Protein AF-A0A328E3E0-F1 (afdb_monomer_lite)

Sequence (83 aa):
MQDSTYKYYEVILVDVAHNAIRNDPRINWLVNPVHKHRELRGLTSAGKKNRGLNGKGHRFHKARPSRRATWKRNQTLSLRRYR

Organism: NCBI:txid267555

pLDDT: mean 95.66, std 3.11, range [75.62, 98.0]

Radius of gyration: 19.21 Å; chains: 1; bounding box: 44×47×43 Å

Secondary structure (DSSP, 8-state):
-B-SS-B--------SSSHHHHH-TTTGGGGSGGGTTTTTTT-SHHHHHHTT-S--SGGGTTTSS-HHHHHHHHHS----S--

Foldseek 3Di:
DDDPPDDDDDDDDDDLVDPVQCVDPVRVVCNDPVNPPCVVVLVDPNSCVVLQNPDDDDVCPCSPPHVVVSVCVVPDDDDDPPD

InterPro domains:
  IPR000439 Large ribosomal subunit protein eL15 [PF00827] (2-69)
  IPR000439 Large ribosomal subunit protein eL15 [PTHR11847] (2-83)
  IPR000439 Large ribosomal subunit protein eL15 [SM01384] (1-72)
  IPR012678 Ribosomal protein uL23/eL15/eS24 core domain superfamily [SSF54189] (2-74)
  IPR024794 Large ribosomal subunit protein eL15 core domain superfamily [G3DSA:3.40.1120.10] (1-83)

Structure (mmCIF, N/CA/C/O backbone):
data_AF-A0A328E3E0-F1
#
_entry.id   AF-A0A328E3E0-F1
#
loop_
_atom_site.group_PDB
_atom_site.id
_atom_site.type_symbol
_atom_site.label_atom_id
_atom_site.label_alt_id
_atom_site.label_comp_id
_atom_site.label_asym_id
_atom_site.label_entity_id
_atom_site.label_seq_id
_atom_site.pdbx_PDB_ins_code
_atom_site.Cartn_x
_atom_site.Cartn_y
_atom_site.Cartn_z
_atom_site.occupancy
_atom_site.B_iso_or_equiv
_atom_site.auth_seq_id
_atom_site.auth_comp_id
_atom_site.auth_asym_id
_atom_site.auth_atom_id
_atom_site.pdbx_PDB_model_num
ATOM 1 N N . MET A 1 1 ? -15.782 15.943 -0.057 1.00 84.50 1 MET A N 1
ATOM 2 C CA . MET A 1 1 ? -16.128 17.370 -0.257 1.00 84.50 1 MET A CA 1
ATOM 3 C C . MET A 1 1 ? -14.903 18.110 -0.776 1.00 84.50 1 MET A C 1
ATOM 5 O O . MET A 1 1 ? -13.791 17.656 -0.525 1.00 84.50 1 MET A O 1
ATOM 9 N N . GLN A 1 2 ? -15.078 19.205 -1.511 1.00 91.94 2 GLN A N 1
ATOM 10 C CA . GLN A 1 2 ? -13.965 20.063 -1.929 1.00 91.94 2 GLN A CA 1
ATOM 11 C C . GLN A 1 2 ? -14.400 21.528 -1.900 1.00 91.94 2 GLN A C 1
ATOM 13 O O . GLN A 1 2 ? -15.554 21.814 -2.214 1.00 91.94 2 GLN A O 1
ATOM 18 N N . ASP A 1 3 ? -13.480 22.418 -1.546 1.00 94.19 3 ASP A N 1
ATOM 19 C CA . ASP A 1 3 ? -13.622 23.866 -1.702 1.00 94.19 3 ASP A CA 1
ATOM 20 C C . ASP A 1 3 ? -12.537 24.389 -2.671 1.00 94.19 3 ASP A C 1
ATOM 22 O O . ASP A 1 3 ? -11.860 23.598 -3.339 1.00 94.19 3 ASP A O 1
ATOM 26 N N . SER A 1 4 ? -12.405 25.710 -2.823 1.00 93.94 4 SER A N 1
ATOM 27 C CA . SER A 1 4 ? -11.414 26.319 -3.727 1.00 93.94 4 SER A CA 1
ATOM 28 C C . SER A 1 4 ? -9.962 26.033 -3.332 1.00 93.94 4 SER A C 1
ATOM 30 O O . SER A 1 4 ? -9.071 26.100 -4.177 1.00 93.94 4 SER A O 1
ATOM 32 N N . THR A 1 5 ? -9.722 25.723 -2.061 1.00 95.12 5 THR A N 1
ATOM 33 C CA . THR A 1 5 ? -8.400 25.666 -1.433 1.00 95.12 5 THR A CA 1
ATOM 34 C C . THR A 1 5 ? -8.048 24.245 -0.982 1.00 95.12 5 THR A C 1
ATOM 36 O O . THR A 1 5 ? -6.896 23.825 -1.081 1.00 95.12 5 THR A O 1
ATOM 39 N N . TYR A 1 6 ? -9.034 23.467 -0.539 1.00 96.94 6 TYR A N 1
ATOM 40 C CA . TYR A 1 6 ? -8.862 22.189 0.133 1.00 96.94 6 TYR A CA 1
ATOM 41 C C . TYR A 1 6 ? -9.738 21.083 -0.452 1.00 96.94 6 TYR A C 1
ATOM 43 O O . TYR A 1 6 ? -10.814 21.281 -1.022 1.00 96.94 6 TYR A O 1
ATOM 51 N N . LYS A 1 7 ? -9.257 19.853 -0.269 1.00 96.88 7 LYS A N 1
ATOM 52 C CA . LYS A 1 7 ? -9.984 18.626 -0.590 1.00 96.88 7 LYS A CA 1
ATOM 53 C C . LYS A 1 7 ? -10.059 17.767 0.658 1.00 96.88 7 LYS A C 1
ATOM 55 O O . LYS A 1 7 ? -9.026 17.418 1.225 1.00 96.88 7 LYS A O 1
ATOM 60 N N . TYR A 1 8 ? -11.274 17.401 1.038 1.00 97.06 8 TYR A N 1
ATOM 61 C CA . TYR A 1 8 ? -11.541 16.612 2.232 1.00 97.06 8 TYR A CA 1
ATOM 62 C C . TYR A 1 8 ? -11.896 15.183 1.839 1.00 97.06 8 TYR A C 1
ATOM 64 O O . TYR A 1 8 ? -12.716 14.955 0.939 1.00 97.06 8 TYR A O 1
ATOM 72 N N . TYR A 1 9 ? -11.286 14.234 2.542 1.00 96.50 9 TYR A N 1
ATOM 73 C CA . TYR A 1 9 ? -11.466 12.804 2.339 1.00 96.50 9 TYR A CA 1
ATOM 74 C C . TYR A 1 9 ? -11.740 12.126 3.673 1.00 96.50 9 TYR A C 1
ATOM 76 O O . TYR A 1 9 ? -11.123 12.461 4.681 1.00 96.50 9 TYR A O 1
ATOM 84 N N . GLU A 1 10 ? -12.605 11.123 3.643 1.00 97.81 10 GLU A N 1
ATOM 85 C CA . GLU A 1 10 ? -12.824 10.223 4.767 1.00 97.81 10 GLU A CA 1
ATOM 86 C C . GLU A 1 10 ? -11.969 8.972 4.571 1.00 97.81 10 GLU A C 1
ATOM 88 O O . GLU A 1 10 ? -11.947 8.370 3.492 1.00 97.81 10 GLU A O 1
ATOM 93 N N . VAL A 1 11 ? -11.222 8.599 5.609 1.00 96.69 11 VAL A N 1
ATOM 94 C CA . VAL A 1 11 ? -10.313 7.453 5.576 1.00 96.69 11 VAL A CA 1
ATOM 95 C C . VAL A 1 11 ? -10.806 6.407 6.560 1.00 96.69 11 VAL A C 1
ATOM 97 O O . VAL A 1 11 ? -10.877 6.654 7.759 1.00 96.69 11 VAL A O 1
ATOM 100 N N . ILE A 1 12 ? -11.105 5.215 6.045 1.00 97.19 12 ILE A N 1
ATOM 101 C CA . ILE A 1 12 ? -11.464 4.064 6.872 1.00 97.19 12 ILE A CA 1
ATOM 102 C C . ILE A 1 12 ? -10.176 3.433 7.405 1.00 97.19 12 ILE A C 1
ATOM 104 O O . ILE A 1 12 ? -9.334 2.967 6.629 1.00 97.19 12 ILE A O 1
ATOM 108 N N . LEU A 1 13 ? -10.042 3.411 8.728 1.00 96.50 13 LEU A N 1
ATOM 109 C CA . LEU A 1 13 ? -8.973 2.732 9.454 1.00 96.50 13 LEU A CA 1
ATOM 110 C C . LEU A 1 13 ? -9.542 1.527 10.205 1.00 96.50 13 LEU A C 1
ATOM 112 O O . LEU A 1 13 ? -10.732 1.468 10.501 1.00 96.50 13 LEU A O 1
ATOM 116 N N . VAL A 1 14 ? -8.680 0.556 10.491 1.00 96.38 14 VAL A N 1
ATOM 117 C CA . VAL A 1 14 ? -9.045 -0.682 11.185 1.00 96.38 14 VAL A CA 1
ATOM 118 C C . VAL A 1 14 ? -8.029 -0.923 12.291 1.00 96.38 14 VAL A C 1
ATOM 120 O O . VAL A 1 14 ? -6.825 -0.895 12.031 1.00 96.38 14 VAL A O 1
ATOM 123 N N . ASP A 1 15 ? -8.512 -1.183 13.504 1.00 96.81 15 ASP A N 1
ATOM 124 C CA . ASP A 1 15 ? -7.667 -1.596 14.622 1.00 96.81 15 ASP A CA 1
ATOM 125 C C . ASP A 1 15 ? -7.344 -3.097 14.531 1.00 96.81 15 ASP A C 1
ATOM 127 O O . ASP A 1 15 ? -8.218 -3.956 14.630 1.00 96.81 15 ASP A O 1
ATOM 131 N N . VAL A 1 16 ? -6.063 -3.419 14.349 1.00 96.38 16 VAL A N 1
ATOM 132 C CA . VAL A 1 16 ? -5.565 -4.799 14.215 1.00 96.38 16 VAL A CA 1
ATOM 133 C C . VAL A 1 16 ? -5.417 -5.534 15.554 1.00 96.38 16 VAL A C 1
ATOM 135 O O . VAL A 1 16 ? -5.244 -6.758 15.561 1.00 96.38 16 VAL A O 1
ATOM 138 N N . ALA A 1 17 ? -5.445 -4.811 16.678 1.00 96.25 17 ALA A N 1
ATOM 139 C CA . ALA A 1 17 ? -5.389 -5.396 18.016 1.00 96.25 17 ALA A CA 1
ATOM 140 C C . ALA A 1 17 ? -6.770 -5.875 18.493 1.00 96.25 17 ALA A C 1
ATOM 142 O O . ALA A 1 17 ? -6.855 -6.717 19.385 1.00 96.25 17 ALA A O 1
ATOM 143 N N . HIS A 1 18 ? -7.848 -5.396 17.869 1.00 98.00 18 HIS A N 1
ATOM 144 C CA . HIS A 1 18 ? -9.213 -5.711 18.262 1.00 98.00 18 HIS A CA 1
ATOM 145 C C . HIS A 1 18 ? -9.623 -7.152 17.899 1.00 98.00 18 HIS A C 1
ATOM 147 O O . HIS A 1 18 ? -9.498 -7.585 16.750 1.00 98.00 18 HIS A O 1
ATOM 153 N N . ASN A 1 19 ? -10.185 -7.896 18.859 1.00 97.69 19 ASN A N 1
ATOM 154 C CA . ASN A 1 19 ? -10.522 -9.316 18.683 1.00 97.69 19 ASN A CA 1
ATOM 155 C C . ASN A 1 19 ? -11.524 -9.578 17.550 1.00 97.69 19 ASN A C 1
ATOM 157 O O . ASN A 1 19 ? -11.362 -10.560 16.829 1.00 97.69 19 ASN A O 1
ATOM 161 N N . ALA A 1 20 ? -12.511 -8.700 17.332 1.00 97.75 20 ALA A N 1
ATOM 162 C CA . ALA A 1 20 ? -13.456 -8.874 16.224 1.00 97.75 20 ALA A CA 1
ATOM 163 C C . ALA A 1 20 ? -12.756 -8.862 14.850 1.00 97.75 20 ALA A C 1
ATOM 165 O O . ALA A 1 20 ? -13.122 -9.631 13.970 1.00 97.75 20 ALA A O 1
ATOM 166 N N . ILE A 1 21 ? -11.693 -8.065 14.685 1.00 97.94 21 ILE A N 1
ATOM 167 C CA . ILE A 1 21 ? -10.902 -8.018 13.446 1.00 97.94 21 ILE A CA 1
ATOM 168 C C . ILE A 1 21 ? -10.006 -9.248 13.312 1.00 97.94 21 ILE A C 1
ATOM 170 O O . ILE A 1 21 ? -9.841 -9.780 12.216 1.00 97.94 21 ILE A O 1
ATOM 174 N N . ARG A 1 22 ? -9.420 -9.711 14.421 1.00 97.38 22 ARG A N 1
ATOM 175 C CA . ARG A 1 22 ? -8.533 -10.884 14.430 1.00 97.38 22 ARG A CA 1
ATOM 176 C C . ARG A 1 22 ? -9.287 -12.183 14.145 1.00 97.38 22 ARG A C 1
ATOM 178 O O . ARG A 1 22 ? -8.749 -13.053 13.462 1.00 97.38 22 ARG A O 1
ATOM 185 N N . ASN A 1 23 ? -10.517 -12.291 14.644 1.00 97.62 23 ASN A N 1
ATOM 186 C CA . ASN A 1 23 ? -11.337 -13.494 14.535 1.00 97.62 23 ASN A CA 1
ATOM 187 C C . ASN A 1 23 ? -12.181 -13.538 13.250 1.00 97.62 23 ASN A C 1
ATOM 189 O O . ASN A 1 23 ? -12.558 -14.630 12.833 1.00 97.62 23 ASN A O 1
ATOM 193 N N . ASP A 1 24 ? -12.467 -12.400 12.603 1.00 97.81 24 ASP A N 1
ATOM 194 C CA . ASP A 1 24 ? -13.219 -12.377 11.340 1.00 97.81 24 ASP A CA 1
ATOM 195 C C . ASP A 1 24 ? -12.329 -12.791 10.143 1.00 97.81 24 ASP A C 1
ATOM 197 O O . ASP A 1 24 ? -11.440 -12.032 9.733 1.00 97.81 24 ASP A O 1
ATOM 201 N N . PRO A 1 25 ? -12.583 -13.954 9.505 1.00 97.00 25 PRO A N 1
ATOM 202 C CA . PRO A 1 25 ? -11.769 -14.458 8.398 1.00 97.00 25 PRO A CA 1
ATOM 203 C C . PRO A 1 25 ? -11.803 -13.581 7.135 1.00 97.00 25 PRO A C 1
ATOM 205 O O . PRO A 1 25 ? -10.964 -13.746 6.251 1.00 97.00 25 PRO A O 1
ATOM 208 N N . ARG A 1 26 ? -12.756 -12.650 7.008 1.00 97.50 26 ARG A N 1
ATOM 209 C CA . ARG A 1 26 ? -12.881 -11.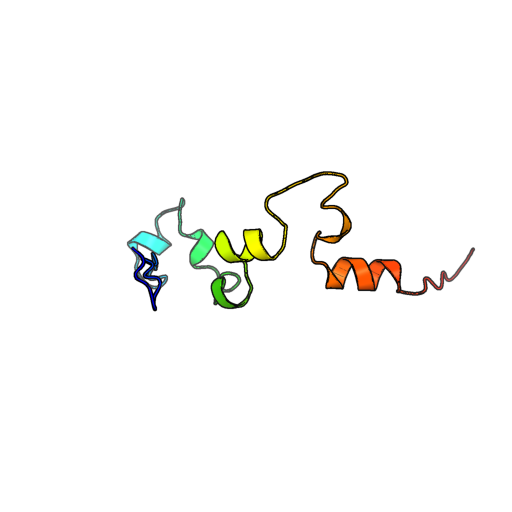76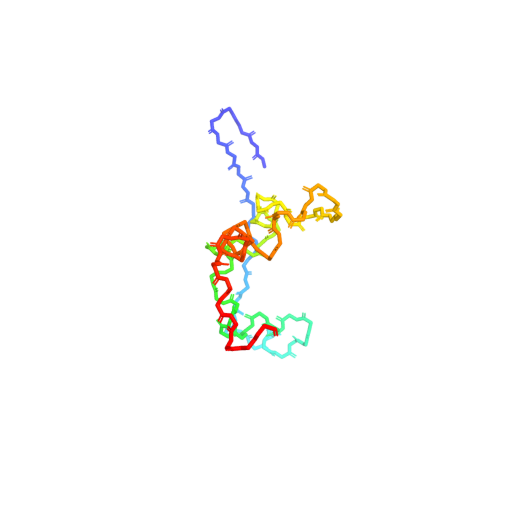9 5.835 1.00 97.50 26 ARG A CA 1
ATOM 210 C C . ARG A 1 26 ? -11.866 -10.628 5.854 1.00 97.50 26 ARG A C 1
ATOM 212 O O . ARG A 1 26 ? -11.448 -10.162 4.792 1.00 97.50 26 ARG A O 1
ATOM 219 N N . ILE A 1 27 ? -11.477 -10.163 7.043 1.00 96.94 27 ILE A N 1
ATOM 220 C CA . ILE A 1 27 ? -10.626 -8.975 7.223 1.00 96.94 27 ILE A CA 1
ATOM 221 C C . ILE A 1 27 ? -9.328 -9.257 7.984 1.00 96.94 27 ILE A C 1
ATOM 223 O O . ILE A 1 27 ? -8.383 -8.474 7.863 1.00 96.94 27 ILE A O 1
ATOM 227 N N . ASN A 1 28 ? -9.230 -10.387 8.694 1.00 96.94 28 ASN A N 1
ATOM 228 C CA . ASN A 1 28 ? -8.057 -10.733 9.502 1.00 96.94 28 ASN A CA 1
ATOM 229 C C . ASN A 1 28 ? -6.734 -10.764 8.717 1.00 96.94 28 ASN A C 1
ATOM 231 O O . ASN A 1 28 ? -5.670 -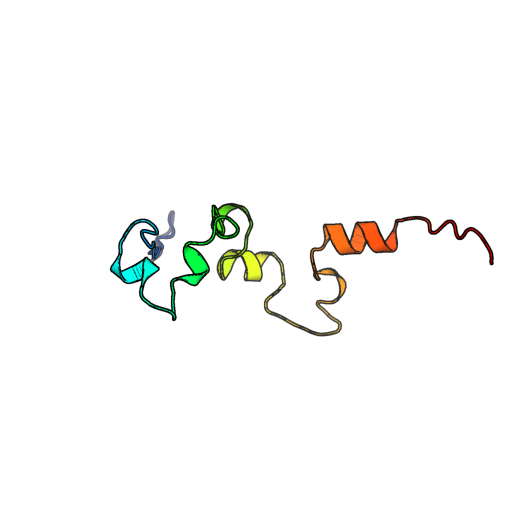10.604 9.312 1.00 96.94 28 ASN A O 1
ATOM 235 N N . TRP A 1 29 ? -6.771 -10.877 7.383 1.00 97.44 29 TRP A N 1
ATOM 236 C CA . TRP A 1 29 ? -5.588 -10.752 6.533 1.00 97.44 29 TRP A CA 1
ATOM 237 C C . TRP A 1 29 ? -4.816 -9.460 6.819 1.00 97.44 29 TRP A C 1
ATOM 239 O O . TRP A 1 29 ? -3.590 -9.478 6.778 1.00 97.44 29 TRP A O 1
ATOM 249 N N . LEU A 1 30 ? -5.503 -8.363 7.166 1.00 96.06 30 LEU A N 1
ATOM 250 C CA . LEU A 1 30 ? -4.901 -7.061 7.458 1.00 96.06 30 LEU A CA 1
ATOM 251 C C . LEU A 1 30 ? -4.014 -7.077 8.717 1.00 96.06 30 LEU A C 1
ATOM 253 O O . LEU A 1 30 ? -3.107 -6.254 8.827 1.00 96.06 30 LEU A O 1
ATOM 257 N N . VAL A 1 31 ? -4.238 -8.023 9.633 1.00 97.50 31 VAL A N 1
ATOM 258 C CA . VAL A 1 31 ? -3.511 -8.150 10.907 1.00 97.50 31 VAL A CA 1
ATOM 259 C C . VAL A 1 31 ? -2.059 -8.592 10.695 1.00 97.50 31 VAL A C 1
ATOM 261 O O . VAL A 1 31 ? -1.187 -8.281 11.509 1.00 97.50 31 VAL A O 1
ATOM 264 N N . ASN A 1 32 ? -1.760 -9.284 9.590 1.00 97.00 32 ASN A N 1
ATOM 265 C CA . ASN A 1 32 ? -0.404 -9.754 9.319 1.00 97.00 32 ASN A CA 1
ATOM 266 C C . ASN A 1 32 ? 0.587 -8.580 9.180 1.00 97.00 32 ASN A C 1
ATOM 268 O O . ASN A 1 32 ? 0.282 -7.570 8.534 1.00 97.00 32 ASN A O 1
ATOM 272 N N . PRO A 1 33 ? 1.831 -8.716 9.679 1.00 96.56 33 PRO A N 1
ATOM 273 C CA . PRO A 1 33 ? 2.799 -7.616 9.718 1.00 96.56 33 PRO A CA 1
ATOM 274 C C . PRO A 1 33 ? 3.1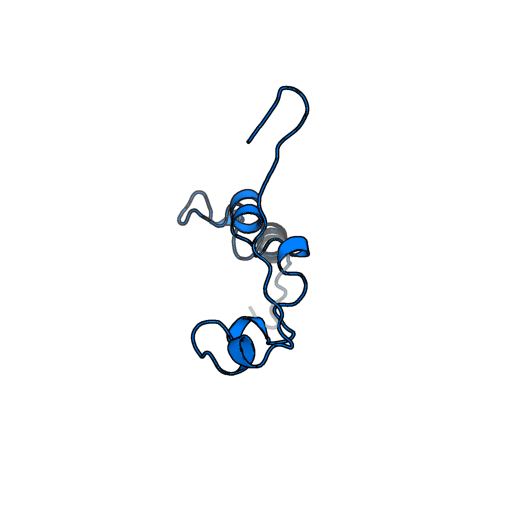67 -7.060 8.331 1.00 96.56 33 PRO A C 1
ATOM 276 O O . PRO A 1 33 ? 3.545 -5.895 8.209 1.00 96.56 33 PRO A O 1
ATOM 279 N N . VAL A 1 34 ? 3.001 -7.848 7.264 1.00 97.75 34 VAL A N 1
ATOM 280 C CA . VAL A 1 34 ? 3.242 -7.423 5.871 1.00 97.75 34 VAL A CA 1
ATOM 281 C C . VAL A 1 34 ? 2.274 -6.337 5.386 1.00 97.75 34 VAL A C 1
ATOM 283 O O . VAL A 1 34 ? 2.533 -5.688 4.365 1.00 97.75 34 VAL A O 1
ATOM 286 N N . HIS A 1 35 ? 1.166 -6.117 6.097 1.00 97.62 35 HIS A N 1
ATOM 287 C CA . HIS A 1 35 ? 0.148 -5.116 5.785 1.00 97.62 35 HIS A CA 1
ATOM 288 C C . HIS A 1 35 ? 0.267 -3.831 6.611 1.00 97.62 35 HIS A C 1
ATOM 290 O O . HIS A 1 35 ? -0.574 -2.946 6.470 1.00 97.62 35 HIS A O 1
ATOM 296 N N . LYS A 1 36 ? 1.355 -3.655 7.370 1.00 96.81 36 LYS A N 1
ATOM 297 C CA . LYS A 1 36 ? 1.697 -2.359 7.971 1.00 96.81 36 LYS A CA 1
ATOM 298 C C . LYS A 1 36 ? 1.934 -1.298 6.894 1.00 96.81 36 LYS A C 1
ATOM 300 O O . LYS A 1 36 ? 2.476 -1.599 5.823 1.00 96.81 36 LYS A O 1
ATOM 305 N N . HIS A 1 37 ? 1.529 -0.063 7.167 1.00 97.62 37 HIS A N 1
ATOM 306 C CA . HIS A 1 37 ? 1.791 1.111 6.330 1.00 97.62 37 HIS A CA 1
ATOM 307 C C . HIS A 1 37 ? 1.527 0.908 4.824 1.00 97.62 37 HIS A C 1
ATOM 309 O O . HIS A 1 37 ? 2.401 1.087 3.964 1.00 97.62 37 HIS A O 1
ATOM 315 N N . ARG A 1 38 ? 0.328 0.430 4.471 1.00 98.00 38 ARG A N 1
ATOM 316 C CA . ARG A 1 38 ? -0.072 0.215 3.063 1.00 98.00 38 ARG A CA 1
ATOM 317 C C . ARG A 1 38 ? -0.230 1.533 2.307 1.00 98.00 38 ARG A C 1
ATOM 319 O O . ARG A 1 38 ? -0.021 1.554 1.093 1.00 98.00 38 ARG A O 1
ATOM 326 N N . GLU A 1 39 ? -0.602 2.595 3.007 1.00 97.25 39 GLU A N 1
ATOM 327 C CA . GLU A 1 39 ? -0.702 3.974 2.539 1.00 97.25 39 GLU A CA 1
ATOM 328 C C . GLU A 1 39 ? 0.653 4.500 2.061 1.00 97.25 39 GLU A C 1
ATOM 330 O O . GLU A 1 39 ? 0.761 4.889 0.898 1.00 97.25 39 GLU A O 1
ATOM 335 N N . LEU A 1 40 ? 1.708 4.365 2.874 1.00 97.50 40 LEU A N 1
ATOM 336 C CA . LEU A 1 40 ? 3.058 4.828 2.527 1.00 97.50 40 LEU A CA 1
ATOM 337 C C . LEU A 1 40 ? 3.659 4.051 1.348 1.00 97.50 40 LEU A C 1
ATOM 339 O O . LEU A 1 40 ? 4.410 4.593 0.543 1.00 97.50 40 LEU A O 1
ATOM 343 N N . ARG A 1 41 ? 3.294 2.773 1.198 1.00 97.31 41 ARG A N 1
ATOM 344 C CA . ARG A 1 41 ? 3.773 1.909 0.102 1.00 97.31 41 ARG A CA 1
ATOM 345 C C . ARG A 1 41 ? 2.917 1.981 -1.168 1.00 97.31 41 ARG A C 1
ATOM 347 O O . ARG A 1 41 ? 3.186 1.265 -2.138 1.00 97.31 41 ARG A O 1
ATOM 354 N N . GLY A 1 42 ? 1.860 2.795 -1.179 1.00 97.12 42 GLY A N 1
ATOM 355 C CA . GLY A 1 42 ? 0.965 2.935 -2.328 1.00 97.12 42 GLY A CA 1
ATOM 356 C C . GLY A 1 42 ? 0.230 1.636 -2.687 1.00 97.12 42 GLY A C 1
ATOM 357 O O . GLY A 1 42 ? 0.127 1.281 -3.865 1.00 97.12 42 GLY A O 1
ATOM 358 N N . LEU A 1 43 ? -0.233 0.893 -1.677 1.00 97.31 43 LEU A N 1
ATOM 359 C CA . LEU A 1 43 ? -1.010 -0.348 -1.827 1.00 97.31 43 LEU A CA 1
ATOM 360 C C . LEU A 1 43 ? -2.524 -0.141 -1.647 1.00 97.31 43 LEU A C 1
ATOM 362 O O . LEU A 1 43 ? -3.308 -1.064 -1.896 1.00 97.31 43 LEU A O 1
ATOM 366 N N . THR A 1 44 ? -2.943 1.060 -1.241 1.00 97.62 44 THR A N 1
ATOM 367 C CA . THR A 1 44 ? -4.344 1.506 -1.253 1.00 97.62 44 THR A CA 1
ATOM 368 C C . THR A 1 44 ? -4.859 1.663 -2.688 1.00 97.62 44 THR A C 1
ATOM 370 O O . THR A 1 44 ? -4.081 1.657 -3.644 1.00 97.62 44 THR A O 1
ATOM 373 N N . SER A 1 45 ? -6.176 1.806 -2.865 1.00 97.19 45 SER A N 1
ATOM 374 C CA . SER A 1 45 ? -6.775 2.025 -4.193 1.00 97.19 45 SER A CA 1
ATOM 375 C C . SER A 1 45 ? -6.206 3.278 -4.881 1.00 97.19 45 SER A C 1
ATOM 377 O O . SER A 1 45 ? -5.760 3.211 -6.028 1.00 97.19 45 SER A O 1
ATOM 379 N N . ALA A 1 46 ? -6.096 4.391 -4.146 1.00 97.44 46 ALA A N 1
ATOM 380 C CA . ALA A 1 46 ? -5.474 5.622 -4.636 1.00 97.44 46 ALA A CA 1
ATOM 381 C C . ALA A 1 46 ? -3.994 5.418 -5.015 1.00 97.44 46 ALA A C 1
ATOM 383 O O . ALA A 1 46 ? -3.565 5.834 -6.093 1.00 97.44 46 ALA A O 1
ATOM 384 N N . GLY A 1 47 ? -3.227 4.697 -4.185 1.00 97.19 47 GLY A N 1
ATOM 385 C CA . GLY A 1 47 ? -1.834 4.357 -4.483 1.00 97.19 47 GLY A CA 1
ATOM 386 C C . GLY A 1 47 ? -1.685 3.502 -5.746 1.00 97.19 47 GLY A C 1
ATOM 387 O O . GLY A 1 47 ? -0.849 3.791 -6.602 1.00 97.19 47 GLY A O 1
ATOM 388 N N . LYS A 1 48 ? -2.542 2.490 -5.924 1.00 96.81 48 LYS A N 1
ATOM 389 C CA . LYS A 1 48 ? -2.579 1.655 -7.136 1.00 96.81 48 LYS A CA 1
ATOM 390 C C . LYS A 1 48 ? -2.955 2.457 -8.384 1.00 96.81 48 LYS A C 1
ATOM 392 O O . LYS A 1 48 ? -2.344 2.235 -9.432 1.00 96.81 48 LYS A O 1
ATOM 397 N N . LYS A 1 49 ? -3.899 3.401 -8.270 1.00 96.50 49 LYS A N 1
ATOM 398 C CA . LYS A 1 49 ? -4.286 4.316 -9.356 1.00 96.50 49 LYS A CA 1
ATOM 399 C C . LYS A 1 49 ? -3.095 5.157 -9.815 1.00 96.50 49 LYS A C 1
ATOM 401 O O . LYS A 1 49 ? -2.766 5.115 -10.996 1.00 96.50 49 LYS A O 1
ATOM 406 N N . ASN A 1 50 ? -2.407 5.831 -8.890 1.00 96.00 50 ASN A N 1
ATOM 407 C CA . ASN A 1 50 ? -1.212 6.630 -9.197 1.00 96.00 50 ASN A CA 1
ATOM 408 C C . ASN A 1 50 ? -0.097 5.772 -9.831 1.00 96.00 50 ASN A C 1
ATOM 410 O O . ASN A 1 50 ? 0.510 6.135 -10.834 1.00 96.00 50 ASN A O 1
ATOM 414 N N . ARG A 1 51 ? 0.113 4.556 -9.317 1.00 96.56 51 ARG A N 1
ATOM 415 C CA . ARG A 1 51 ? 1.104 3.611 -9.860 1.00 96.56 51 ARG A CA 1
ATOM 416 C C . ARG A 1 51 ? 0.739 3.020 -11.231 1.00 96.56 51 ARG A C 1
ATOM 418 O O . ARG A 1 51 ? 1.524 2.233 -11.759 1.00 96.56 51 ARG A O 1
ATOM 425 N N . GLY A 1 52 ? -0.428 3.344 -11.792 1.00 95.62 52 GLY A N 1
ATOM 426 C CA . GLY A 1 52 ? -0.890 2.808 -13.073 1.00 95.62 52 GLY A CA 1
ATOM 427 C C . GLY A 1 52 ? -1.216 1.312 -13.023 1.00 95.62 52 GLY A C 1
ATOM 428 O O . GLY A 1 52 ? -1.055 0.612 -14.016 1.00 95.62 52 GLY A O 1
ATOM 429 N N . LEU A 1 53 ? -1.635 0.788 -11.866 1.00 96.06 53 LEU A N 1
ATOM 430 C CA . LEU A 1 53 ? -1.888 -0.648 -11.676 1.00 96.06 53 LEU A CA 1
ATOM 431 C C . LEU A 1 53 ? -3.352 -1.062 -11.881 1.00 96.06 53 LEU A C 1
ATOM 433 O O . LEU A 1 53 ? -3.633 -2.262 -11.913 1.00 96.06 53 LEU A O 1
ATOM 437 N N . ASN A 1 54 ? -4.262 -0.097 -12.045 1.00 94.44 54 ASN A N 1
ATOM 438 C CA . ASN A 1 54 ? -5.686 -0.366 -12.270 1.00 94.44 54 ASN A CA 1
ATOM 439 C C . ASN A 1 54 ? -5.953 -0.959 -13.662 1.00 94.44 54 ASN A C 1
ATOM 441 O O . ASN A 1 54 ? -6.807 -1.827 -13.800 1.00 94.44 54 ASN A O 1
ATOM 445 N N . GLY A 1 55 ? -5.202 -0.537 -14.683 1.00 91.25 55 GLY A N 1
ATOM 446 C CA . GLY A 1 55 ? -5.314 -1.096 -16.030 1.00 91.25 55 GLY A CA 1
ATOM 447 C C . GLY A 1 55 ? -4.444 -2.333 -16.245 1.00 91.25 55 GLY A C 1
ATOM 448 O O . GLY A 1 55 ? -3.539 -2.627 -15.459 1.00 91.25 55 GLY A O 1
ATOM 449 N N . LYS A 1 56 ? -4.713 -3.080 -17.319 1.00 93.06 56 LYS A N 1
ATOM 450 C CA . LYS A 1 56 ? -3.971 -4.273 -17.769 1.00 93.06 56 LYS A CA 1
ATOM 451 C C . LYS A 1 56 ? -3.734 -4.198 -19.285 1.00 93.06 56 LYS A C 1
ATOM 453 O O . LYS A 1 56 ? -4.370 -3.403 -19.967 1.00 93.06 56 LYS A O 1
ATOM 458 N N . GLY A 1 57 ? -2.807 -5.004 -19.804 1.00 93.12 57 GLY A N 1
ATOM 459 C CA . GLY A 1 57 ? -2.504 -5.078 -21.240 1.00 93.12 57 GLY A CA 1
ATOM 460 C C . GLY A 1 57 ? -1.337 -4.195 -21.692 1.00 93.12 57 GLY A C 1
ATOM 461 O O . GLY A 1 57 ? -0.532 -3.733 -20.876 1.00 93.12 57 GLY A O 1
ATOM 462 N N . HIS A 1 58 ? -1.237 -3.974 -23.007 1.00 94.50 58 HIS A N 1
ATOM 463 C CA . HIS A 1 58 ? -0.048 -3.402 -23.647 1.00 94.50 58 HIS A CA 1
ATOM 464 C C . HIS A 1 58 ? 0.322 -2.006 -23.117 1.00 94.50 58 HIS A C 1
ATOM 466 O O . HIS A 1 58 ? 1.503 -1.711 -22.970 1.00 94.50 58 HIS A O 1
ATOM 472 N N . ARG A 1 59 ? -0.660 -1.171 -22.745 1.00 93.81 59 ARG A N 1
ATOM 473 C CA . ARG A 1 59 ? -0.419 0.179 -22.192 1.00 93.81 59 ARG A CA 1
ATOM 474 C C . ARG A 1 59 ? 0.158 0.163 -20.772 1.00 93.81 59 ARG A C 1
ATOM 476 O O . ARG A 1 59 ? 0.708 1.159 -20.322 1.00 93.81 59 ARG A O 1
ATOM 483 N N . PHE A 1 60 ? 0.067 -0.967 -20.068 1.00 94.69 60 PHE A N 1
ATOM 484 C CA . PHE A 1 60 ? 0.437 -1.094 -18.653 1.00 94.69 60 PHE A CA 1
ATOM 485 C C . PHE A 1 60 ? 1.628 -2.033 -18.418 1.00 94.69 60 PHE A C 1
ATOM 487 O O . PHE A 1 60 ? 2.020 -2.262 -17.271 1.00 94.69 60 PHE A O 1
ATOM 494 N N . HIS A 1 61 ? 2.238 -2.574 -19.478 1.00 93.56 61 HIS A N 1
ATOM 495 C CA . HIS A 1 61 ? 3.300 -3.575 -19.352 1.00 93.56 61 HIS A CA 1
ATOM 496 C C . HIS A 1 61 ? 4.564 -3.024 -18.664 1.00 93.56 61 HIS A C 1
ATOM 498 O O . HIS A 1 61 ? 5.261 -3.764 -17.974 1.00 93.56 61 HIS A O 1
ATOM 504 N N . LYS A 1 62 ? 4.847 -1.717 -18.792 1.00 94.69 62 LYS A N 1
ATOM 505 C CA . LYS A 1 62 ? 5.974 -1.063 -18.099 1.00 94.69 62 LYS A CA 1
ATOM 506 C C . LYS A 1 62 ? 5.686 -0.734 -16.630 1.00 94.69 62 LYS A C 1
ATOM 508 O O . LYS A 1 62 ? 6.615 -0.423 -15.888 1.00 94.69 62 LYS A O 1
ATOM 513 N N . ALA A 1 63 ? 4.429 -0.802 -16.191 1.00 95.12 63 ALA A N 1
ATOM 514 C CA . ALA A 1 63 ? 4.039 -0.466 -14.822 1.00 95.12 63 ALA A CA 1
ATOM 515 C C . ALA A 1 63 ? 4.161 -1.651 -13.845 1.00 95.12 63 ALA A C 1
ATOM 517 O O . ALA A 1 63 ? 4.205 -1.435 -12.633 1.00 95.12 63 ALA A O 1
ATOM 518 N N . ARG A 1 64 ? 4.241 -2.898 -14.339 1.00 94.44 64 ARG A N 1
ATOM 519 C CA . ARG A 1 64 ? 4.186 -4.125 -13.522 1.00 94.44 64 ARG A CA 1
ATOM 520 C C . ARG A 1 64 ? 5.536 -4.851 -13.400 1.00 94.44 64 ARG A C 1
ATOM 522 O O . ARG A 1 64 ? 6.174 -5.067 -14.423 1.00 94.44 64 ARG A O 1
ATOM 529 N N . PRO A 1 65 ? 5.938 -5.318 -12.197 1.00 93.94 65 PRO A N 1
ATOM 530 C CA . PRO A 1 65 ? 5.252 -5.170 -10.899 1.00 93.94 65 PRO A CA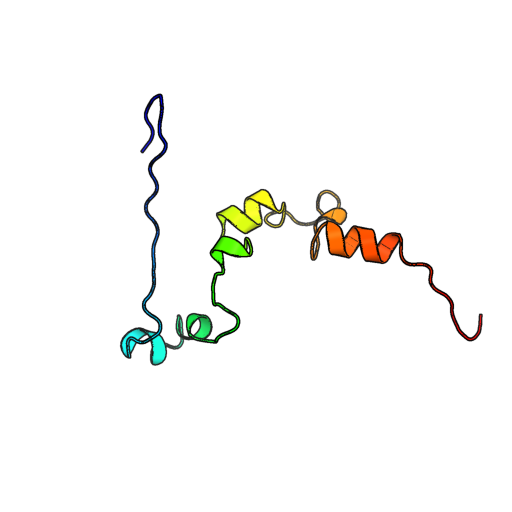 1
ATOM 531 C C . PRO A 1 65 ? 5.408 -3.760 -10.293 1.00 93.94 65 PRO A C 1
ATOM 533 O O . PRO A 1 65 ? 4.589 -3.308 -9.491 1.00 93.94 65 PRO A O 1
ATOM 536 N N . SER A 1 66 ? 6.446 -3.042 -10.716 1.00 95.94 66 SER A N 1
ATOM 537 C CA . SER A 1 66 ? 6.615 -1.599 -10.553 1.00 95.94 66 SER A CA 1
ATOM 538 C C . SER A 1 66 ? 7.411 -1.056 -11.744 1.00 95.94 66 SER A C 1
ATOM 540 O O . SER A 1 66 ? 8.112 -1.814 -12.426 1.00 95.94 66 SER A O 1
ATOM 542 N N . ARG A 1 67 ? 7.348 0.259 -11.988 1.00 95.75 67 ARG A N 1
ATOM 543 C CA . ARG A 1 67 ? 8.146 0.91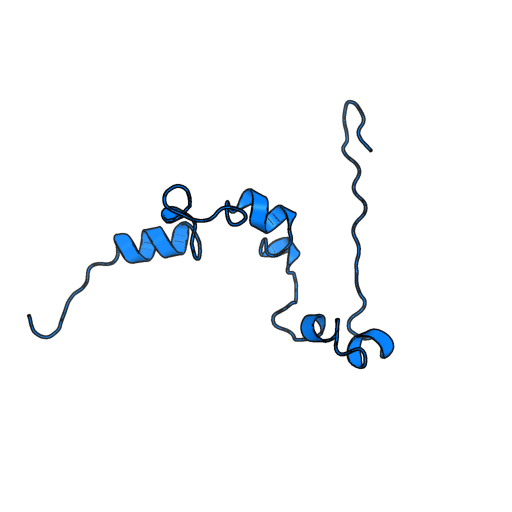0 -13.045 1.00 95.75 67 ARG A CA 1
ATOM 544 C C . ARG A 1 67 ? 9.645 0.665 -12.854 1.00 95.75 67 ARG A C 1
ATOM 546 O O . ARG A 1 67 ? 10.320 0.247 -13.791 1.00 95.75 67 ARG A O 1
ATOM 553 N N . ARG A 1 68 ? 10.145 0.832 -11.623 1.00 96.88 68 ARG A N 1
ATOM 554 C CA . ARG A 1 68 ? 11.556 0.595 -11.277 1.00 96.88 68 ARG A CA 1
ATOM 555 C C . ARG A 1 68 ? 11.961 -0.865 -11.462 1.00 96.88 68 ARG A C 1
ATOM 557 O O . ARG A 1 68 ? 13.025 -1.121 -12.010 1.00 96.88 68 ARG A O 1
ATOM 564 N N . ALA A 1 69 ? 11.125 -1.817 -11.041 1.00 97.06 69 ALA A N 1
ATOM 565 C CA . ALA A 1 69 ? 11.417 -3.239 -11.223 1.00 97.06 69 ALA A CA 1
ATOM 566 C C . ALA A 1 69 ? 11.512 -3.609 -12.711 1.00 97.06 69 ALA A C 1
ATOM 568 O O . ALA A 1 69 ? 12.413 -4.342 -13.111 1.00 97.06 69 ALA A O 1
ATOM 569 N N . THR A 1 70 ? 10.623 -3.059 -13.543 1.00 96.88 70 THR A N 1
ATOM 570 C CA . THR A 1 70 ? 10.672 -3.275 -14.995 1.00 96.88 70 THR A CA 1
ATOM 571 C C . THR A 1 70 ? 11.897 -2.646 -15.630 1.00 96.88 70 THR A C 1
ATOM 573 O O . THR A 1 70 ? 12.561 -3.308 -16.420 1.00 96.88 70 THR A O 1
ATOM 576 N N . TRP A 1 71 ? 12.218 -1.403 -15.271 1.00 97.00 71 TRP A N 1
ATOM 577 C CA . TRP A 1 71 ? 13.433 -0.750 -15.744 1.00 97.00 71 TRP A CA 1
ATOM 578 C C . TRP A 1 71 ? 14.675 -1.560 -15.361 1.00 97.00 71 TRP A C 1
ATOM 580 O O . TRP A 1 71 ? 15.435 -1.938 -16.244 1.00 97.00 71 TRP A O 1
ATOM 590 N N . LYS A 1 72 ? 14.812 -1.948 -14.083 1.00 97.81 72 LYS A N 1
ATOM 591 C CA . LYS A 1 72 ? 15.944 -2.754 -13.605 1.00 97.81 72 LYS A CA 1
ATOM 592 C C . LYS A 1 72 ? 16.083 -4.036 -14.420 1.00 97.81 72 LYS A C 1
ATOM 594 O O . LYS A 1 72 ? 17.151 -4.286 -14.955 1.00 97.81 72 LYS A O 1
ATOM 599 N N . ARG A 1 73 ? 15.007 -4.811 -14.579 1.00 95.62 73 ARG A N 1
ATOM 600 C CA . ARG A 1 73 ? 15.010 -6.046 -15.382 1.00 95.62 73 ARG A CA 1
ATOM 601 C C . ARG A 1 73 ? 15.470 -5.814 -16.825 1.00 95.62 73 ARG A C 1
ATOM 603 O O . ARG A 1 73 ? 16.259 -6.601 -17.323 1.00 95.62 73 ARG A O 1
ATOM 610 N N . ASN A 1 74 ? 14.998 -4.752 -17.478 1.00 95.56 74 ASN A N 1
ATOM 611 C CA . ASN A 1 74 ? 15.334 -4.475 -18.879 1.00 95.56 74 ASN A CA 1
ATOM 612 C C . ASN A 1 74 ? 16.746 -3.905 -19.063 1.00 95.56 74 ASN A C 1
ATOM 614 O O . ASN A 1 74 ? 17.240 -3.890 -20.182 1.00 95.56 74 ASN A O 1
ATOM 618 N N . GLN A 1 75 ? 17.352 -3.350 -18.014 1.00 96.62 75 GLN A N 1
ATOM 619 C CA . GLN A 1 75 ? 18.683 -2.733 -18.070 1.00 96.62 75 GLN A CA 1
ATOM 620 C C . GLN A 1 75 ? 19.759 -3.584 -17.385 1.00 96.62 75 GLN A C 1
ATOM 622 O O . GLN A 1 75 ? 20.937 -3.255 -17.450 1.00 96.62 75 GLN A O 1
ATOM 627 N N . THR A 1 76 ? 19.375 -4.679 -16.723 1.00 96.44 76 THR A N 1
ATOM 628 C CA . THR A 1 76 ? 20.329 -5.610 -16.113 1.00 96.44 76 THR A CA 1
ATOM 629 C C . THR A 1 76 ? 20.993 -6.435 -17.213 1.00 96.44 76 THR A C 1
ATOM 631 O O . THR A 1 76 ? 20.315 -7.165 -17.935 1.00 96.44 76 THR A O 1
ATOM 634 N N . LEU A 1 77 ? 22.320 -6.345 -17.314 1.00 95.75 77 LEU A N 1
ATOM 635 C CA . LEU A 1 77 ? 23.125 -7.195 -18.188 1.00 95.75 77 LEU A CA 1
ATOM 636 C C . LEU A 1 77 ? 23.036 -8.660 -17.732 1.00 95.75 77 LEU A C 1
ATOM 638 O O . LEU A 1 77 ? 23.285 -8.968 -16.567 1.00 95.75 77 LEU A O 1
ATOM 642 N N . SER A 1 78 ? 22.694 -9.569 -18.648 1.00 93.19 78 SER A N 1
ATOM 643 C CA . SER A 1 78 ? 22.666 -11.009 -18.373 1.00 93.19 78 SER A CA 1
ATOM 644 C C . SER A 1 78 ? 23.980 -11.654 -18.814 1.00 93.19 78 SER A C 1
ATOM 646 O O . SER A 1 78 ? 24.223 -11.824 -20.007 1.00 93.19 78 SER A O 1
ATOM 648 N N . LEU A 1 79 ? 24.821 -12.022 -17.846 1.00 94.69 79 LEU A N 1
ATOM 649 C CA . LEU A 1 79 ? 26.063 -12.765 -18.072 1.00 94.69 79 LEU A CA 1
ATOM 650 C C . LEU A 1 79 ? 25.821 -14.246 -17.767 1.00 94.69 79 LEU A C 1
ATOM 652 O O . LEU A 1 79 ? 25.901 -14.680 -16.620 1.00 94.69 79 LEU A O 1
ATOM 656 N N . ARG A 1 80 ? 25.448 -15.019 -18.792 1.00 93.31 80 ARG A N 1
ATOM 657 C CA . ARG A 1 80 ? 25.248 -16.469 -18.652 1.00 93.31 80 ARG A CA 1
ATOM 658 C C . ARG A 1 80 ? 26.598 -17.182 -18.592 1.00 93.31 80 ARG A C 1
ATOM 660 O O . ARG A 1 80 ? 27.514 -16.818 -19.322 1.00 93.31 80 ARG A O 1
ATOM 667 N N . ARG A 1 81 ? 26.694 -18.216 -17.749 1.00 91.06 81 ARG A N 1
ATOM 668 C CA . ARG A 1 81 ? 27.909 -19.036 -17.588 1.00 91.06 81 ARG A CA 1
ATOM 669 C C . ARG A 1 81 ? 28.288 -19.775 -18.877 1.00 91.06 81 ARG A C 1
ATOM 671 O O . ARG A 1 81 ? 29.463 -19.853 -19.206 1.00 91.06 81 ARG A O 1
ATOM 678 N N . TYR A 1 82 ? 27.286 -20.276 -19.592 1.00 88.81 82 TYR A N 1
ATOM 679 C CA . TYR A 1 82 ? 27.417 -20.920 -20.896 1.00 88.81 82 TYR A CA 1
ATOM 680 C C . TYR A 1 82 ? 26.398 -20.290 -21.853 1.00 88.81 82 TYR A C 1
ATOM 682 O O . TYR A 1 82 ? 25.335 -19.843 -21.402 1.00 88.81 82 TYR A O 1
ATOM 690 N N . ARG A 1 83 ? 26.755 -20.191 -23.136 1.00 75.62 83 ARG A N 1
ATOM 691 C CA . ARG A 1 83 ? 25.894 -19.646 -24.193 1.00 75.62 83 ARG A CA 1
ATOM 692 C C . ARG A 1 83 ? 25.169 -20.764 -24.915 1.00 75.62 83 ARG A C 1
ATOM 694 O O . ARG A 1 83 ? 25.854 -21.754 -25.241 1.00 75.62 83 ARG A O 1
#